Protein AF-A0A318NBQ3-F1 (afdb_monomer)

Foldseek 3Di:
DPPLVDDPPQDFDFPDWDPPPHTWTFTFGADPVRHTSDTDIGHPVRDDDDPD

Radius of gyration: 11.4 Å; Cα contacts (8 Å, |Δi|>4): 67; chains: 1; bounding box: 28×22×26 Å

Solvent-accessible surface area (backbone atoms only — not comparable to full-atom values): 3504 Å² total; per-residue (Å²): 118,86,85,65,74,68,58,90,86,68,78,62,46,77,79,43,76,45,72,75,98,51,61,30,34,35,31,41,29,56,50,99,86,68,46,80,72,42,76,48,81,40,48,64,94,76,59,81,88,74,88,126

Mean predicted aligned error: 4.72 Å

InterPro domains:
  IPR032568 Protein of unknown function DUF4926 [PF16277] (2-48)

Organism: NCBI:txid2116518

Structure (mmCIF, N/CA/C/O backbone):
data_AF-A0A318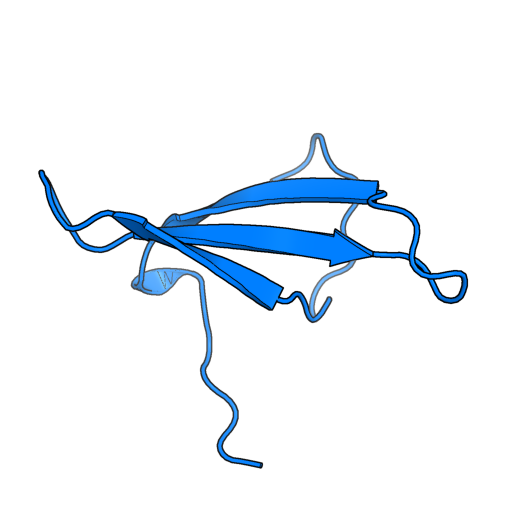NBQ3-F1
#
_entry.id   AF-A0A318NBQ3-F1
#
loop_
_atom_site.group_PDB
_atom_site.id
_atom_site.type_symbol
_atom_site.label_atom_id
_atom_site.label_alt_id
_atom_site.label_comp_id
_atom_site.label_asym_id
_atom_site.label_entity_id
_atom_site.label_seq_id
_atom_site.pdbx_PDB_ins_code
_atom_site.Cartn_x
_atom_site.Cartn_y
_atom_site.Cartn_z
_atom_site.occupancy
_atom_site.B_iso_or_equiv
_atom_site.auth_seq_id
_atom_site.auth_comp_id
_atom_site.auth_asym_id
_atom_site.auth_atom_id
_atom_site.pdbx_PDB_model_num
ATOM 1 N N . MET A 1 1 ? 6.395 -4.598 8.489 1.00 51.75 1 MET A N 1
ATOM 2 C CA . MET A 1 1 ? 7.595 -3.808 8.824 1.00 51.75 1 MET A CA 1
ATOM 3 C C . MET A 1 1 ? 7.388 -3.268 10.232 1.00 51.75 1 MET A C 1
ATOM 5 O O . MET A 1 1 ? 6.279 -2.825 10.498 1.00 51.75 1 MET A O 1
ATOM 9 N N . PRO A 1 2 ? 8.337 -3.417 11.172 1.00 50.03 2 PRO A N 1
ATOM 10 C CA . PRO A 1 2 ? 8.070 -3.153 12.590 1.00 50.03 2 PRO A CA 1
ATOM 11 C C . PRO A 1 2 ? 8.057 -1.666 12.973 1.00 50.03 2 PRO A C 1
ATOM 13 O O . PRO A 1 2 ? 7.726 -1.359 14.113 1.00 50.03 2 PRO A O 1
ATOM 16 N N . ALA A 1 3 ? 8.443 -0.753 12.075 1.00 59.31 3 ALA A N 1
ATOM 17 C CA . ALA A 1 3 ? 8.576 0.663 12.413 1.00 59.31 3 ALA A CA 1
ATOM 18 C C . ALA A 1 3 ? 7.217 1.383 12.464 1.00 59.31 3 ALA A C 1
ATOM 20 O O . ALA A 1 3 ? 7.006 2.230 13.327 1.00 59.31 3 ALA A O 1
ATOM 21 N N . GLU A 1 4 ? 6.273 0.998 11.605 1.00 66.00 4 GLU A N 1
ATOM 22 C CA . GLU A 1 4 ? 5.011 1.720 11.417 1.00 66.00 4 GLU A CA 1
ATOM 23 C C . GLU A 1 4 ? 3.860 1.222 12.314 1.00 66.00 4 GLU A C 1
ATOM 25 O O . GLU A 1 4 ? 2.754 1.739 12.221 1.00 66.00 4 GLU A O 1
ATOM 30 N N . GLN A 1 5 ? 4.094 0.229 13.190 1.00 75.19 5 GLN A N 1
ATOM 31 C CA . GLN A 1 5 ? 3.092 -0.338 14.123 1.00 75.19 5 GLN A CA 1
ATOM 32 C C . GLN A 1 5 ? 1.760 -0.752 13.462 1.00 75.19 5 GLN A C 1
ATOM 34 O O . GLN A 1 5 ? 0.732 -0.872 14.129 1.00 75.19 5 GLN A O 1
ATOM 39 N N . LEU A 1 6 ? 1.773 -1.012 12.151 1.00 81.12 6 LEU A N 1
ATOM 40 C CA . LEU A 1 6 ? 0.582 -1.407 11.410 1.00 81.12 6 LEU A CA 1
ATOM 41 C C . LEU A 1 6 ? 0.143 -2.817 11.840 1.00 81.12 6 LEU A C 1
ATOM 43 O O . LEU A 1 6 ? 0.949 -3.754 11.762 1.00 81.12 6 LEU A O 1
ATOM 47 N N . PRO A 1 7 ? -1.114 -3.003 12.279 1.00 81.25 7 PRO A N 1
ATOM 48 C CA . PRO A 1 7 ? -1.626 -4.324 12.602 1.00 81.25 7 PRO A CA 1
ATOM 49 C C . PRO A 1 7 ? -1.691 -5.197 11.343 1.00 81.25 7 PRO A C 1
ATOM 51 O O . PRO A 1 7 ? -1.941 -4.717 10.235 1.00 81.25 7 PRO A O 1
ATOM 54 N N . ALA A 1 8 ? -1.478 -6.504 11.506 1.00 78.81 8 ALA A N 1
ATOM 55 C CA . ALA A 1 8 ? -1.658 -7.451 10.411 1.00 78.81 8 ALA A CA 1
ATOM 56 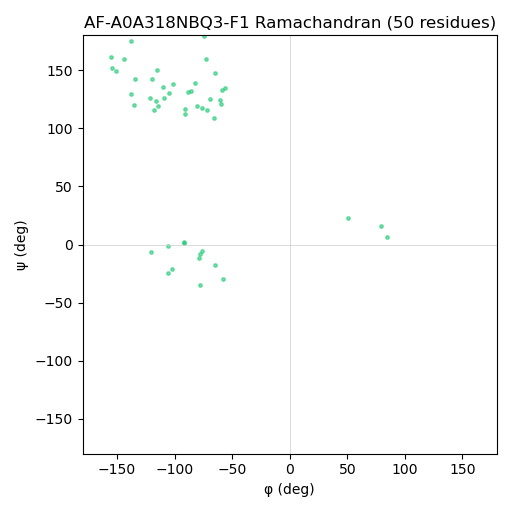C C . ALA A 1 8 ? -3.103 -7.379 9.886 1.00 78.81 8 ALA A C 1
ATOM 58 O O . ALA A 1 8 ? -4.048 -7.376 10.673 1.00 78.81 8 ALA A O 1
ATOM 59 N N . GLY A 1 9 ? -3.262 -7.315 8.562 1.00 81.25 9 GLY A N 1
ATOM 60 C CA . GLY A 1 9 ? -4.569 -7.134 7.923 1.00 81.25 9 GLY A CA 1
ATOM 61 C C . GLY A 1 9 ? -5.040 -5.679 7.818 1.00 81.25 9 GLY A C 1
ATOM 62 O O . GLY A 1 9 ? -6.167 -5.455 7.388 1.00 81.25 9 GLY A O 1
ATOM 63 N N . ALA A 1 10 ? -4.209 -4.692 8.177 1.00 86.00 10 ALA A N 1
ATOM 64 C CA . ALA A 1 10 ? -4.498 -3.294 7.870 1.00 86.00 10 ALA A CA 1
ATOM 65 C C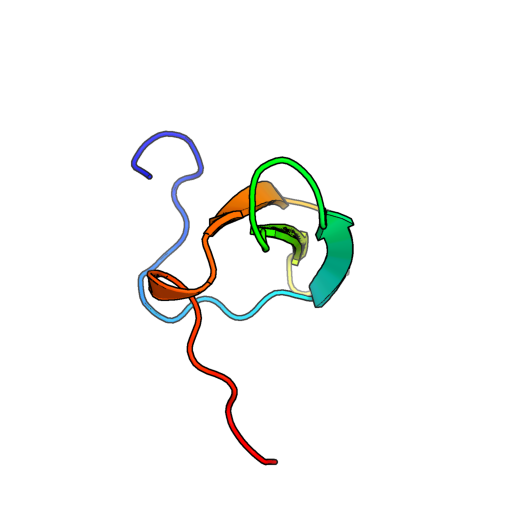 . ALA A 1 10 ? -4.707 -3.101 6.358 1.00 86.00 10 ALA A C 1
ATOM 67 O O . ALA A 1 10 ? -3.927 -3.599 5.543 1.00 86.00 10 ALA A O 1
ATOM 68 N N . VAL A 1 11 ? -5.750 -2.351 6.002 1.00 91.00 11 VAL A N 1
ATOM 69 C CA . VAL A 1 11 ? -6.069 -1.968 4.623 1.00 91.00 11 VAL A CA 1
ATOM 70 C C . VAL A 1 11 ? -5.609 -0.532 4.405 1.00 91.00 11 VAL A C 1
ATOM 72 O O . VAL A 1 11 ? -5.790 0.316 5.277 1.00 91.00 11 VAL A O 1
ATOM 75 N N . GLY A 1 12 ? -5.009 -0.268 3.249 1.00 92.44 12 GLY A N 1
ATOM 76 C CA . GLY A 1 12 ? -4.560 1.060 2.847 1.00 92.44 12 GLY A CA 1
ATOM 77 C C . GLY A 1 12 ? -4.890 1.339 1.385 1.00 92.44 12 GLY A C 1
ATOM 78 O O . GLY A 1 12 ? -5.373 0.464 0.664 1.00 92.44 12 GLY A O 1
ATOM 79 N N . THR A 1 13 ? -4.606 2.560 0.950 1.00 95.06 13 THR A N 1
ATOM 80 C CA . THR A 1 13 ? -4.871 3.038 -0.410 1.00 95.06 13 THR A CA 1
ATOM 81 C C . THR A 1 13 ? -3.573 3.103 -1.200 1.00 95.06 13 THR A C 1
ATOM 83 O O . THR A 1 13 ? -2.598 3.694 -0.741 1.00 95.06 13 THR A O 1
ATOM 86 N N . VAL A 1 14 ? -3.546 2.533 -2.407 1.00 95.94 14 VAL A N 1
ATOM 87 C CA . VAL A 1 14 ? -2.411 2.706 -3.326 1.00 95.94 14 VAL A CA 1
ATOM 88 C C . VAL A 1 14 ? -2.427 4.135 -3.869 1.00 95.94 14 VAL A C 1
ATOM 90 O O . VAL A 1 14 ? -3.349 4.510 -4.591 1.00 95.94 14 VAL A O 1
ATOM 93 N N . VAL A 1 15 ? -1.400 4.918 -3.546 1.00 97.06 15 VAL A N 1
ATOM 94 C CA . VAL A 1 15 ? -1.247 6.313 -4.001 1.00 97.06 15 VAL A CA 1
ATOM 95 C C . VAL A 1 15 ? -0.250 6.447 -5.152 1.00 97.06 15 VAL A C 1
ATOM 97 O O . VAL A 1 15 ? -0.319 7.402 -5.925 1.00 97.06 15 VAL A O 1
ATOM 100 N N . HIS A 1 16 ? 0.644 5.467 -5.318 1.00 97.50 16 HIS A N 1
ATOM 101 C CA . HIS A 1 16 ? 1.581 5.415 -6.438 1.00 97.50 16 HIS 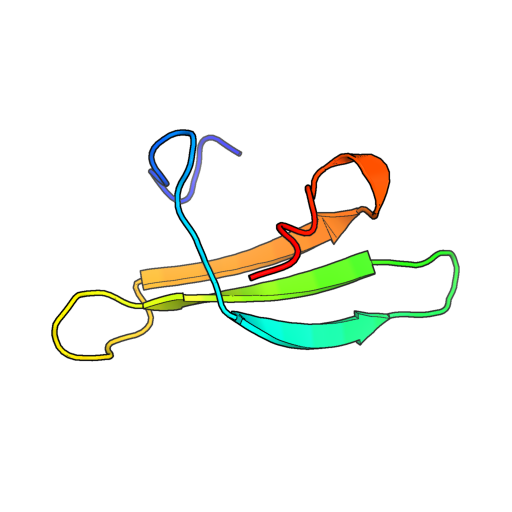A CA 1
ATOM 102 C C . HIS A 1 16 ? 1.955 3.976 -6.816 1.00 97.50 16 HIS A C 1
ATOM 104 O O . HIS A 1 16 ? 2.022 3.094 -5.959 1.00 97.50 16 HIS A O 1
ATOM 110 N N . ILE A 1 17 ? 2.242 3.748 -8.102 1.00 97.19 17 ILE A N 1
ATOM 111 C CA . ILE A 1 17 ? 2.748 2.471 -8.620 1.00 97.19 17 ILE A CA 1
ATOM 112 C C . ILE A 1 17 ? 4.131 2.704 -9.224 1.00 97.19 17 ILE A C 1
ATOM 114 O O . ILE A 1 17 ? 4.269 3.377 -10.245 1.00 97.19 17 ILE A O 1
ATOM 118 N N . PHE A 1 18 ? 5.148 2.093 -8.627 1.00 97.06 18 PHE A N 1
ATOM 119 C CA . PHE A 1 18 ? 6.486 2.022 -9.201 1.00 97.06 18 PHE A CA 1
ATOM 120 C C . PHE A 1 18 ? 6.548 0.880 -10.214 1.00 97.06 18 PHE A C 1
ATOM 122 O O . PHE A 1 18 ? 6.025 -0.203 -9.960 1.00 97.06 18 PHE A O 1
ATOM 129 N N . SER A 1 19 ? 7.213 1.098 -11.350 1.00 95.62 19 SER A N 1
ATOM 130 C CA . SER A 1 19 ? 7.356 0.095 -12.420 1.00 95.62 19 SER A CA 1
ATOM 131 C C . SER A 1 19 ? 8.808 -0.267 -12.750 1.00 95.62 19 SER A C 1
ATOM 133 O O . SER A 1 1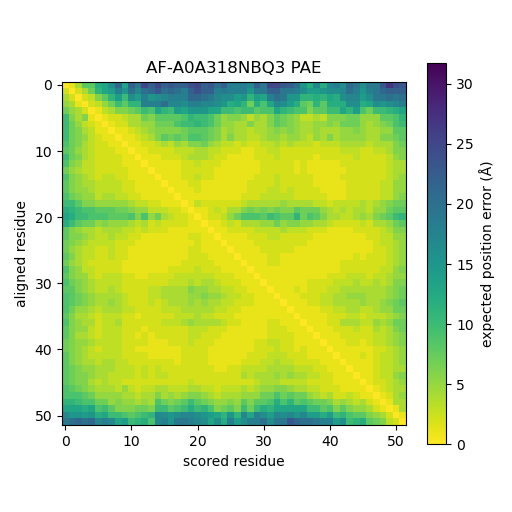9 ? 9.042 -1.200 -13.513 1.00 95.62 19 SER A O 1
ATOM 135 N N . SER A 1 20 ? 9.787 0.431 -12.167 1.00 92.62 20 SER A N 1
ATOM 136 C CA . SER A 1 20 ? 11.216 0.186 -12.371 1.00 92.62 20 SER A CA 1
ATOM 137 C C . SER A 1 20 ? 11.959 0.270 -11.033 1.00 92.62 20 SER A C 1
ATOM 139 O O . SER A 1 20 ? 11.762 1.248 -10.311 1.00 92.62 20 SER A O 1
ATOM 141 N N . PRO A 1 21 ? 12.790 -0.725 -10.666 1.00 91.12 21 PRO A N 1
ATOM 142 C CA . PRO A 1 21 ? 13.165 -1.914 -11.445 1.00 91.12 21 PRO A CA 1
ATOM 143 C C . PRO A 1 21 ? 12.109 -3.038 -11.449 1.00 91.12 21 PRO A C 1
ATOM 145 O O . PRO A 1 21 ? 12.229 -3.988 -12.217 1.00 91.12 21 PRO A O 1
ATOM 148 N N . SER A 1 22 ? 11.088 -2.956 -10.597 1.00 94.62 22 SER A N 1
ATOM 149 C CA . SER A 1 22 ? 10.012 -3.947 -10.480 1.00 94.62 22 SER A CA 1
ATOM 150 C C . SER A 1 22 ? 8.752 -3.299 -9.913 1.00 94.62 22 SER A C 1
ATOM 152 O O . SER A 1 22 ? 8.845 -2.252 -9.271 1.00 94.62 22 SER A O 1
ATOM 154 N N . THR A 1 23 ? 7.594 -3.940 -10.088 1.00 96.50 23 THR A N 1
ATOM 155 C CA . THR A 1 23 ? 6.327 -3.445 -9.538 1.00 96.50 23 THR A CA 1
ATOM 156 C C . THR A 1 23 ? 6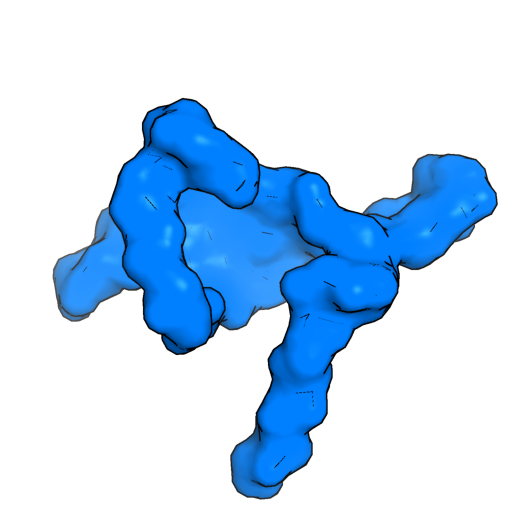.366 -3.339 -8.016 1.00 96.50 23 THR A C 1
ATOM 158 O O . THR A 1 23 ? 6.608 -4.326 -7.313 1.00 96.50 23 THR A O 1
ATOM 161 N N . ALA A 1 24 ? 6.083 -2.142 -7.515 1.00 96.75 24 AL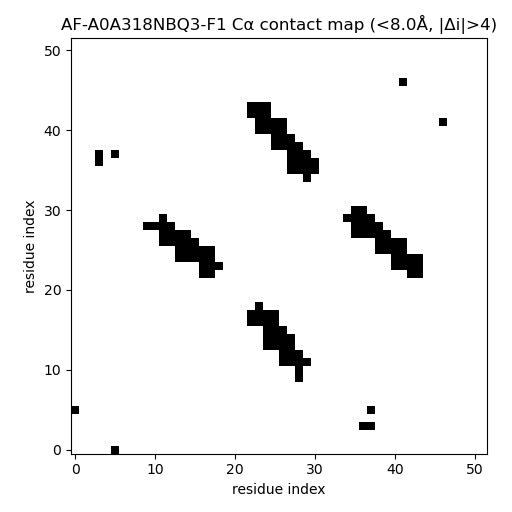A A N 1
ATOM 162 C CA . ALA A 1 24 ? 5.854 -1.870 -6.105 1.00 96.75 24 ALA A CA 1
ATOM 163 C C . ALA A 1 24 ? 4.765 -0.806 -5.952 1.00 96.75 24 ALA A C 1
ATOM 165 O O . ALA A 1 24 ? 4.490 -0.041 -6.876 1.00 96.75 24 ALA A O 1
ATOM 166 N N . TYR A 1 25 ? 4.162 -0.757 -4.775 1.00 96.31 25 TYR A N 1
ATOM 167 C CA . TYR A 1 25 ? 3.033 0.103 -4.462 1.00 96.31 25 TYR A CA 1
ATOM 168 C C . TYR A 1 25 ? 3.398 1.001 -3.294 1.00 96.31 25 TYR A C 1
ATOM 170 O O . TYR A 1 25 ? 3.807 0.507 -2.244 1.00 96.31 25 TYR A O 1
ATOM 178 N N . GLU A 1 26 ? 3.248 2.307 -3.466 1.00 96.69 26 GLU A N 1
ATOM 179 C CA . GLU A 1 26 ? 3.192 3.216 -2.329 1.00 96.69 26 GLU A CA 1
ATOM 180 C C . GLU A 1 26 ? 1.780 3.175 -1.767 1.00 96.69 26 GLU A C 1
ATOM 182 O O . GLU A 1 26 ? 0.813 3.457 -2.481 1.00 96.69 26 GLU A O 1
ATOM 187 N N . VAL A 1 27 ? 1.668 2.763 -0.508 1.00 95.88 27 VAL A N 1
ATOM 188 C CA . VAL A 1 27 ? 0.395 2.584 0.178 1.00 95.88 27 VAL A CA 1
ATOM 189 C C . VAL A 1 27 ? 0.318 3.556 1.342 1.00 95.88 27 VAL A C 1
ATOM 191 O O . VAL A 1 27 ? 1.174 3.549 2.231 1.00 95.88 27 VAL A O 1
ATOM 194 N N . GLU A 1 28 ? -0.729 4.372 1.333 1.00 95.94 28 GLU A N 1
ATOM 195 C CA . GLU A 1 28 ? -1.118 5.219 2.449 1.00 95.94 28 GLU A CA 1
ATOM 196 C C . GLU A 1 28 ? -2.054 4.452 3.387 1.00 95.94 28 GLU A C 1
ATOM 198 O O . GLU A 1 28 ? -3.053 3.868 2.958 1.00 95.94 28 GLU A O 1
ATOM 203 N N . PHE A 1 29 ? -1.753 4.497 4.682 1.00 94.19 29 PHE A N 1
ATOM 204 C CA . PHE A 1 29 ? -2.649 4.052 5.741 1.00 94.19 29 PHE A CA 1
ATOM 205 C C . PHE A 1 29 ? -3.152 5.275 6.494 1.00 94.19 29 PHE A C 1
ATOM 207 O O . PHE A 1 29 ? -2.348 6.066 6.994 1.00 94.19 29 PHE A O 1
ATOM 214 N N . ALA A 1 30 ? -4.472 5.407 6.598 1.00 93.50 30 ALA A N 1
ATOM 215 C CA . ALA A 1 30 ? -5.125 6.484 7.325 1.00 93.50 30 ALA A CA 1
ATOM 216 C C . ALA A 1 30 ? -5.917 5.946 8.525 1.00 93.50 30 ALA A C 1
ATOM 218 O O . ALA A 1 30 ? -6.408 4.815 8.501 1.00 93.50 30 ALA A O 1
ATOM 219 N N . ASP A 1 31 ? -6.032 6.753 9.578 1.00 91.12 31 ASP A N 1
ATOM 220 C CA . ASP A 1 31 ? -6.946 6.487 10.688 1.00 91.12 31 ASP A CA 1
ATOM 221 C C . ASP A 1 31 ? -8.416 6.763 10.302 1.00 91.12 31 ASP A C 1
ATOM 223 O O . ASP A 1 31 ? -8.732 7.171 9.182 1.00 91.12 31 ASP A O 1
ATOM 227 N N . ALA A 1 32 ? -9.338 6.539 11.242 1.00 91.12 32 ALA A N 1
ATOM 228 C CA . ALA A 1 32 ? -10.772 6.745 11.022 1.00 91.12 32 ALA A CA 1
ATOM 229 C C . ALA A 1 32 ? -11.167 8.214 10.765 1.00 91.12 32 ALA A C 1
ATOM 231 O O . ALA A 1 32 ? -12.246 8.464 10.231 1.00 91.12 32 ALA A O 1
ATOM 232 N N . ASP A 1 33 ? -10.304 9.171 11.116 1.00 94.62 33 ASP A N 1
ATOM 233 C CA . ASP A 1 33 ? -10.501 10.596 10.845 1.00 94.62 33 ASP A CA 1
ATOM 234 C C . ASP A 1 33 ? -9.873 11.019 9.501 1.00 94.62 33 ASP A C 1
ATOM 236 O O . ASP A 1 33 ? -9.898 12.199 9.142 1.00 94.62 33 ASP A O 1
ATOM 240 N N . GLY A 1 34 ? -9.294 10.071 8.755 1.00 91.75 34 GLY A N 1
ATOM 241 C CA . GLY A 1 34 ? -8.640 10.308 7.473 1.00 91.75 34 GLY A CA 1
ATOM 242 C C . GLY A 1 34 ? -7.224 10.875 7.589 1.00 91.75 34 GLY A C 1
ATOM 243 O O . GLY A 1 34 ? -6.707 11.400 6.605 1.00 91.75 34 GLY A O 1
ATOM 244 N N . ARG A 1 35 ? -6.579 10.807 8.762 1.00 94.00 35 ARG A N 1
ATOM 245 C CA . ARG A 1 35 ? -5.186 11.253 8.917 1.00 94.00 35 ARG A CA 1
ATOM 246 C C . ARG A 1 35 ? -4.228 10.138 8.545 1.00 94.00 35 ARG A C 1
ATOM 248 O O . ARG A 1 35 ? -4.344 9.031 9.062 1.00 94.00 35 ARG A O 1
ATOM 255 N N . THR A 1 36 ? -3.235 10.451 7.721 1.00 93.81 36 THR A N 1
ATOM 256 C CA . THR A 1 36 ? -2.140 9.535 7.397 1.00 93.81 36 THR A CA 1
ATOM 257 C C . THR A 1 36 ? -1.384 9.132 8.665 1.00 93.81 36 THR A C 1
ATOM 259 O O . THR A 1 36 ? -0.824 9.980 9.361 1.00 93.81 36 THR A O 1
ATOM 262 N N . VAL A 1 37 ? -1.341 7.832 8.952 1.00 92.81 37 VAL A N 1
ATOM 263 C CA . VAL A 1 37 ? -0.584 7.253 10.075 1.00 92.81 37 VAL A CA 1
ATOM 264 C C . VAL A 1 37 ? 0.675 6.527 9.615 1.00 92.81 37 VAL A C 1
ATOM 266 O O . VAL A 1 37 ? 1.631 6.414 10.378 1.00 92.81 37 VAL A O 1
ATOM 269 N N . ALA A 1 38 ? 0.701 6.065 8.364 1.00 93.12 38 ALA A N 1
ATOM 270 C CA . ALA A 1 38 ? 1.878 5.472 7.749 1.00 93.12 38 ALA A CA 1
ATOM 271 C C . ALA A 1 38 ? 1.830 5.613 6.227 1.00 93.12 38 ALA A C 1
ATOM 273 O O . ALA A 1 38 ? 0.760 5.616 5.619 1.00 93.12 38 ALA A O 1
ATOM 274 N N . MET A 1 39 ? 3.011 5.659 5.619 1.00 93.94 39 MET A N 1
ATOM 275 C CA . MET A 1 39 ? 3.185 5.567 4.177 1.00 93.94 39 MET A CA 1
ATOM 276 C C . MET A 1 39 ? 4.333 4.606 3.907 1.00 93.94 39 MET A C 1
ATOM 278 O O . MET A 1 39 ? 5.439 4.801 4.410 1.00 93.94 39 MET A O 1
ATOM 282 N N . VAL A 1 40 ? 4.048 3.525 3.187 1.00 93.12 40 VAL A N 1
ATOM 283 C CA . VAL A 1 40 ? 4.998 2.424 2.997 1.00 93.12 40 VAL A CA 1
ATOM 284 C C . VAL A 1 40 ? 5.041 1.986 1.546 1.00 93.12 40 VAL A C 1
ATOM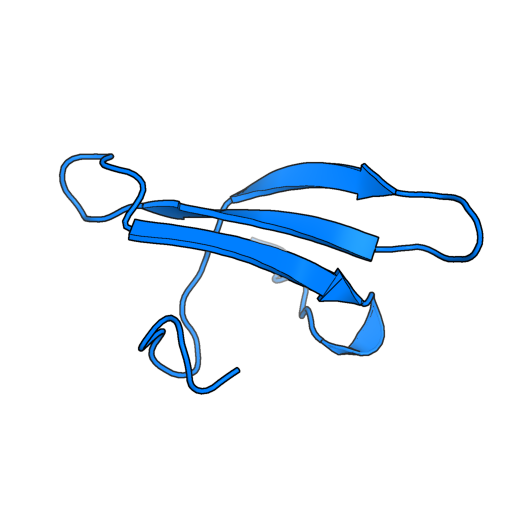 286 O O . VAL A 1 40 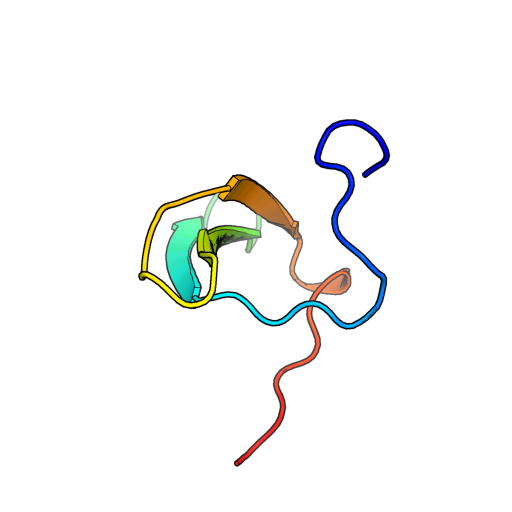? 4.020 1.900 0.868 1.00 93.12 40 VAL A O 1
ATOM 289 N N . THR A 1 41 ? 6.238 1.643 1.081 1.00 93.88 41 THR A N 1
ATOM 290 C CA . THR A 1 41 ? 6.427 0.990 -0.214 1.00 93.88 41 THR A CA 1
ATOM 291 C C . THR A 1 41 ? 6.385 -0.526 -0.030 1.00 93.88 41 THR A C 1
ATOM 293 O O . THR A 1 41 ? 7.237 -1.102 0.650 1.00 93.88 41 THR A O 1
ATOM 296 N N . LEU A 1 42 ? 5.399 -1.180 -0.640 1.00 92.75 42 LEU A N 1
ATOM 297 C CA . LEU A 1 42 ? 5.204 -2.628 -0.606 1.00 92.75 42 LEU A CA 1
ATOM 298 C C . LEU A 1 42 ? 5.507 -3.237 -1.972 1.00 92.75 42 LEU A C 1
ATOM 300 O O . LEU A 1 42 ? 5.075 -2.733 -3.007 1.00 92.75 42 LEU A O 1
ATOM 304 N N . ARG A 1 43 ? 6.236 -4.352 -1.988 1.00 93.75 43 ARG A N 1
ATOM 305 C CA . ARG A 1 43 ? 6.414 -5.147 -3.207 1.00 93.75 43 ARG A CA 1
ATOM 306 C C . ARG A 1 43 ? 5.125 -5.886 -3.556 1.00 93.75 43 ARG A C 1
ATOM 308 O O . ARG A 1 43 ? 4.283 -6.131 -2.692 1.00 93.75 43 ARG A O 1
ATOM 315 N N . ALA A 1 44 ? 5.003 -6.299 -4.814 1.00 92.56 44 ALA A N 1
ATOM 316 C CA . ALA A 1 44 ? 3.827 -7.019 -5.292 1.00 92.56 44 ALA A CA 1
ATOM 317 C C . ALA A 1 44 ? 3.524 -8.323 -4.525 1.00 92.56 44 ALA A C 1
ATOM 319 O O . ALA A 1 44 ? 2.360 -8.675 -4.383 1.00 92.56 44 ALA A O 1
ATOM 320 N N . ASP A 1 45 ? 4.537 -9.004 -3.981 1.00 91.81 45 ASP A N 1
ATOM 321 C CA . ASP A 1 45 ? 4.382 -10.227 -3.176 1.00 91.81 45 ASP A CA 1
ATOM 322 C C . ASP A 1 45 ? 3.884 -9.974 -1.740 1.00 91.81 45 ASP A C 1
ATOM 324 O O . ASP A 1 45 ? 3.627 -10.920 -1.000 1.00 91.81 45 ASP A O 1
ATOM 328 N N . GLN A 1 46 ? 3.754 -8.710 -1.326 1.00 90.12 46 GLN A N 1
ATOM 329 C CA . GLN A 1 46 ? 3.372 -8.314 0.035 1.00 90.12 46 GLN A CA 1
ATOM 330 C C . GLN A 1 46 ? 1.935 -7.789 0.136 1.00 90.12 46 GLN A C 1
ATOM 332 O O . GLN A 1 46 ? 1.502 -7.424 1.228 1.00 90.12 46 GLN A O 1
ATOM 337 N N . VAL A 1 47 ? 1.209 -7.726 -0.980 1.00 88.06 47 VAL A N 1
ATOM 338 C CA . VAL A 1 47 ? -0.170 -7.236 -1.054 1.00 88.06 47 VAL A CA 1
ATOM 339 C C . VAL A 1 47 ? -1.100 -8.324 -1.573 1.00 88.06 47 VAL A C 1
ATOM 341 O O . VAL A 1 47 ? -0.747 -9.093 -2.464 1.00 88.06 47 VAL A O 1
ATOM 344 N N . ILE A 1 48 ? -2.310 -8.369 -1.019 1.00 86.50 48 ILE A N 1
ATOM 345 C CA . ILE A 1 48 ? -3.406 -9.208 -1.503 1.00 86.50 48 ILE A CA 1
ATOM 346 C C . ILE A 1 48 ? -4.485 -8.256 -2.008 1.00 86.50 48 ILE A C 1
ATOM 348 O O . ILE A 1 48 ? -4.996 -7.441 -1.242 1.00 86.50 48 ILE A O 1
ATOM 352 N N . HIS A 1 49 ? -4.812 -8.339 -3.298 1.00 81.19 49 HIS A N 1
ATOM 353 C CA . HIS A 1 49 ? -5.975 -7.647 -3.839 1.00 81.19 49 HIS A CA 1
ATOM 354 C C . HIS A 1 49 ? -7.225 -8.422 -3.422 1.00 81.19 49 HIS A C 1
ATOM 356 O O . HIS A 1 49 ? -7.367 -9.597 -3.761 1.00 81.19 49 HIS A O 1
ATOM 362 N N . HIS A 1 50 ? -8.100 -7.786 -2.650 1.00 77.00 50 HIS A N 1
ATOM 363 C CA . HIS A 1 50 ? -9.428 -8.318 -2.385 1.00 77.00 50 HIS A CA 1
ATOM 364 C C . HIS A 1 50 ? -10.370 -7.765 -3.449 1.00 77.00 50 HIS A C 1
ATOM 366 O O . HIS A 1 50 ? -10.628 -6.564 -3.476 1.00 77.00 50 HIS A O 1
ATOM 372 N N . ASP A 1 51 ? -10.859 -8.639 -4.327 1.00 70.56 51 ASP A N 1
ATOM 373 C CA . ASP A 1 51 ? -11.947 -8.299 -5.241 1.00 70.56 51 ASP A CA 1
ATOM 374 C C . ASP A 1 51 ? -13.201 -8.058 -4.382 1.00 70.56 51 ASP A C 1
ATOM 376 O O . ASP A 1 51 ? -13.698 -8.980 -3.729 1.00 70.56 51 ASP A O 1
ATOM 380 N N . GLY A 1 52 ? -13.614 -6.792 -4.282 1.00 55.97 52 GLY A N 1
ATOM 381 C CA . GLY A 1 52 ? -14.797 -6.358 -3.529 1.00 55.97 52 GLY A CA 1
ATOM 382 C C . GLY A 1 52 ? -16.113 -6.685 -4.218 1.00 55.97 52 GLY A C 1
ATOM 383 O O . GLY A 1 52 ? -16.121 -6.830 -5.461 1.00 55.97 52 GLY A O 1
#

Nearest PDB structures (foldseek):
  2kgt-assembly1_A  TM=8.060E-01  e=1.002E+00  Homo sapiens
  2xf3-assembly2_B  TM=5.579E-01  e=2.081E+00  Streptomyces clavuligerus
  2xep-assembly2_B  TM=4.974E-01  e=1.822E+00  Streptomyces clavuligerus
  6v8w-assembly1_A  TM=5.257E-01  e=7.353E+00  Homo sapiens
  6v2d-assembly5_I  TM=4.716E-01  e=7.858E+00  Homo sapiens

Sequence (52 aa):
MPAEQLPAGAVGTVVHIFSSPSTAYEVEFADADGRTVAMVTLRADQVIHHDG

pLDDT: mean 87.64, std 11.96, range [50.03, 97.5]

Secondary structure (DSSP, 8-state):
--SS-PPTT---EEEEEE-SSS-EEEEEEE-TTS-EEEEEEEEGGG------